Protein AF-A0A8X6VVM1-F1 (afdb_monomer_lite)

Secondary structure (DSSP, 8-state):
-PPPPPP--S-SS----TTTSEEEEEEEEEE-TTS-EEEEEEEEETTTTEEEEEEES--SHHHHHHTT-
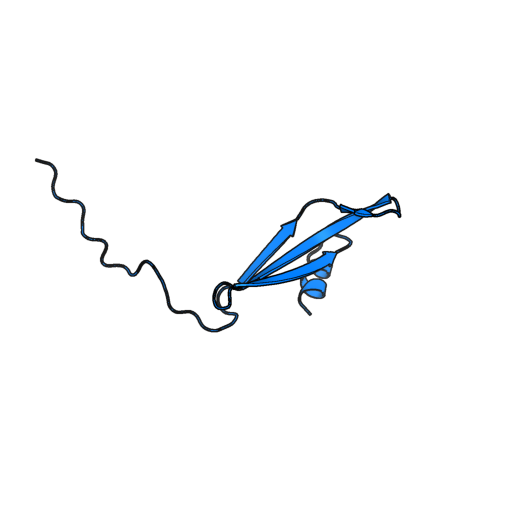
Organism: Trichonephila clavipes (NCBI:txid2585209)

Radius of gyration: 19.33 Å; chains: 1; bounding box: 43×51×36 Å

Structure (mmCIF, N/CA/C/O backbone):
data_AF-A0A8X6VVM1-F1
#
_entry.id   AF-A0A8X6VVM1-F1
#
loop_
_atom_site.group_PDB
_atom_site.id
_atom_site.type_symbol
_atom_site.label_atom_id
_atom_site.label_alt_id
_atom_site.label_comp_id
_atom_site.label_asym_id
_atom_site.label_entity_id
_atom_site.label_seq_id
_atom_site.pdbx_PDB_ins_code
_atom_site.Cartn_x
_atom_site.Cartn_y
_atom_site.Cartn_z
_atom_site.occupancy
_atom_site.B_iso_or_equiv
_atom_site.auth_seq_id
_atom_site.auth_comp_id
_atom_site.auth_asym_id
_atom_site.auth_atom_id
_atom_site.pdbx_PDB_model_num
ATOM 1 N N . MET A 1 1 ? 20.616 42.244 -19.271 1.00 64.81 1 MET A N 1
ATOM 2 C CA . MET A 1 1 ? 19.945 41.126 -19.962 1.00 64.81 1 MET A CA 1
ATOM 3 C C . MET A 1 1 ? 20.311 39.887 -19.171 1.00 64.81 1 MET A C 1
ATOM 5 O O . MET A 1 1 ? 21.496 39.597 -19.075 1.00 64.81 1 MET A O 1
ATOM 9 N N . GLU A 1 2 ? 19.354 39.293 -18.463 1.00 65.50 2 GLU A N 1
ATOM 10 C CA . GLU A 1 2 ? 19.612 38.097 -17.652 1.00 65.50 2 GLU A CA 1
ATOM 11 C C . GLU A 1 2 ? 19.968 36.927 -18.586 1.00 65.50 2 GLU A C 1
ATOM 13 O O . GLU A 1 2 ? 19.363 36.831 -19.661 1.00 65.50 2 GLU A O 1
ATOM 18 N N . PRO A 1 3 ? 20.981 36.097 -18.269 1.00 76.06 3 PRO A N 1
ATOM 19 C CA . PRO A 1 3 ? 21.321 34.958 -19.111 1.00 76.06 3 PRO A CA 1
ATOM 20 C C . PRO A 1 3 ? 20.124 33.999 -19.221 1.00 76.06 3 PRO A C 1
ATOM 22 O O . PRO A 1 3 ? 19.386 33.838 -18.247 1.00 76.06 3 PRO A O 1
ATOM 25 N N . PRO A 1 4 ? 19.910 33.362 -20.388 1.00 73.44 4 PRO A N 1
ATOM 26 C CA . PRO A 1 4 ? 18.840 32.387 -20.542 1.00 73.44 4 PRO A CA 1
ATOM 27 C C . PRO A 1 4 ? 19.038 31.270 -19.516 1.00 73.44 4 PRO A C 1
ATOM 29 O O . PRO A 1 4 ? 20.151 30.763 -19.354 1.00 73.44 4 PRO A O 1
ATOM 32 N N . SER A 1 5 ? 17.971 30.914 -18.799 1.00 74.31 5 SER A N 1
ATOM 33 C CA . SER A 1 5 ? 18.007 29.815 -17.837 1.00 74.31 5 SER A CA 1
ATOM 34 C C . SER A 1 5 ? 18.560 28.553 -18.516 1.00 74.31 5 SER A C 1
ATOM 36 O O . SER A 1 5 ? 18.205 28.289 -19.670 1.00 74.31 5 SER A O 1
ATOM 38 N N . PRO A 1 6 ? 19.442 27.785 -17.850 1.00 76.25 6 PRO A N 1
ATOM 39 C CA . PRO A 1 6 ? 20.036 26.600 -18.453 1.00 76.25 6 PRO A CA 1
ATOM 40 C C . PRO A 1 6 ? 18.935 25.638 -18.912 1.00 76.25 6 PRO A C 1
ATOM 42 O O . PRO A 1 6 ? 18.000 25.349 -18.165 1.00 76.25 6 PRO A O 1
ATOM 45 N N . LEU A 1 7 ? 19.046 25.166 -20.157 1.00 72.19 7 LEU A N 1
ATOM 46 C CA . LEU A 1 7 ? 18.175 24.129 -20.707 1.00 72.19 7 LEU A CA 1
ATOM 47 C C . LEU A 1 7 ? 18.232 22.916 -19.773 1.00 72.19 7 LEU A C 1
ATOM 49 O O . LEU A 1 7 ? 19.318 22.409 -19.492 1.00 72.19 7 LEU A O 1
ATOM 53 N N . VAL A 1 8 ? 17.079 22.466 -19.274 1.00 75.62 8 VAL A N 1
ATOM 54 C CA . VAL A 1 8 ? 16.989 21.246 -18.464 1.00 75.62 8 VAL A CA 1
ATOM 55 C C . VAL A 1 8 ? 17.420 20.076 -19.349 1.00 75.62 8 VAL A C 1
ATOM 57 O O . VAL A 1 8 ? 16.702 19.679 -20.260 1.00 75.62 8 VAL A O 1
ATOM 60 N N . THR A 1 9 ? 18.625 19.560 -19.115 1.00 77.62 9 THR A N 1
ATOM 61 C CA . THR A 1 9 ? 19.185 18.401 -19.829 1.00 77.62 9 THR A CA 1
ATOM 62 C C . THR A 1 9 ? 18.744 17.070 -19.220 1.00 77.62 9 THR A C 1
ATOM 64 O O . THR A 1 9 ? 18.983 16.018 -19.809 1.00 77.62 9 THR A O 1
ATOM 67 N N . THR A 1 10 ? 18.099 17.103 -18.053 1.00 81.94 10 THR A N 1
ATOM 68 C CA . THR A 1 10 ? 17.649 15.915 -17.324 1.00 81.94 10 THR A CA 1
ATOM 69 C C . THR A 1 10 ? 16.275 15.451 -17.820 1.00 81.94 10 THR A C 1
ATOM 71 O O . THR A 1 10 ? 15.364 16.278 -17.927 1.00 81.94 10 THR A O 1
ATOM 74 N N . PRO A 1 11 ? 16.077 14.148 -18.090 1.00 81.00 11 PRO A N 1
ATOM 75 C CA . PRO A 1 11 ? 14.763 13.622 -18.440 1.00 81.00 11 PRO A CA 1
ATOM 76 C C . PRO A 1 11 ? 13.768 13.806 -17.283 1.00 81.00 11 PRO A C 1
ATOM 78 O O . PRO A 1 11 ? 14.072 13.512 -16.130 1.00 81.00 11 PRO A O 1
ATOM 81 N N . LEU A 1 12 ? 12.567 14.301 -17.605 1.00 84.31 12 LEU A N 1
ATOM 82 C CA . LEU A 1 12 ? 11.476 14.530 -16.640 1.00 84.31 12 LEU A CA 1
ATOM 83 C C . LEU A 1 12 ? 10.702 13.250 -16.291 1.00 84.31 12 LEU A C 1
ATOM 85 O O . LEU A 1 12 ? 9.903 13.239 -15.359 1.00 84.31 12 LEU A O 1
ATOM 89 N N . VAL A 1 13 ? 10.925 12.189 -17.063 1.00 85.56 13 VAL A N 1
ATOM 90 C CA . VAL A 1 13 ? 10.318 10.869 -16.904 1.00 85.56 13 VAL A CA 1
ATOM 91 C C . VAL A 1 13 ? 11.453 9.856 -16.895 1.00 85.56 13 VAL A C 1
ATOM 93 O O . VAL A 1 13 ? 12.351 9.935 -17.732 1.00 85.56 13 VAL A O 1
ATOM 96 N N . MET A 1 14 ? 11.418 8.932 -15.940 1.00 88.50 14 MET A N 1
ATOM 97 C CA . MET A 1 14 ? 12.367 7.826 -15.853 1.00 88.50 14 MET A CA 1
ATOM 98 C C . MET A 1 14 ? 11.646 6.522 -16.171 1.00 88.50 14 MET A C 1
ATOM 100 O O . MET A 1 14 ? 10.510 6.323 -15.736 1.00 88.50 14 MET A O 1
ATOM 104 N N . ASP A 1 15 ? 12.314 5.648 -16.920 1.00 91.44 15 ASP A N 1
ATOM 105 C CA . ASP A 1 15 ? 11.859 4.274 -17.091 1.00 91.44 15 ASP A CA 1
ATOM 106 C C . ASP A 1 15 ? 11.933 3.551 -15.744 1.00 91.44 15 ASP A C 1
ATOM 108 O O . ASP A 1 15 ? 12.877 3.741 -14.976 1.00 91.44 15 ASP A O 1
ATOM 112 N N . ALA A 1 16 ? 10.931 2.724 -15.465 1.00 92.25 16 ALA A N 1
ATOM 113 C CA . ALA A 1 16 ? 10.851 1.928 -14.252 1.00 92.25 16 ALA A CA 1
ATOM 114 C C . ALA A 1 16 ? 10.298 0.541 -14.583 1.00 92.25 16 ALA A C 1
ATOM 116 O O . ALA A 1 16 ? 9.390 0.394 -15.408 1.00 92.25 16 ALA A O 1
ATOM 117 N N . ALA A 1 17 ? 10.824 -0.485 -13.925 1.00 93.69 17 ALA A N 1
ATOM 118 C CA . ALA A 1 17 ? 10.278 -1.825 -13.988 1.00 93.69 17 ALA A CA 1
ATOM 119 C C . ALA A 1 17 ? 8.893 -1.885 -13.325 1.00 93.69 17 ALA A C 1
ATOM 121 O O . ALA A 1 17 ? 8.514 -1.061 -12.484 1.00 93.69 17 ALA A O 1
ATOM 122 N N . VAL A 1 18 ? 8.116 -2.910 -13.681 1.00 89.81 18 VAL A N 1
ATOM 123 C CA . VAL A 1 18 ? 6.846 -3.184 -13.000 1.00 89.81 18 VAL A CA 1
ATOM 124 C C . VAL A 1 18 ? 7.129 -3.386 -11.508 1.00 89.81 18 VAL A C 1
ATOM 126 O O . VAL A 1 18 ? 8.063 -4.100 -11.151 1.00 89.81 18 VAL A O 1
ATOM 129 N N . PHE A 1 19 ? 6.324 -2.752 -10.651 1.00 87.69 19 PHE A N 1
ATOM 130 C CA . PHE A 1 19 ? 6.471 -2.758 -9.187 1.00 87.69 19 PHE A CA 1
ATOM 131 C C . PHE A 1 19 ? 7.685 -2.003 -8.622 1.00 87.69 19 PHE A C 1
ATOM 133 O O . PHE A 1 19 ? 7.853 -1.989 -7.408 1.00 87.69 19 PHE A O 1
ATOM 140 N N . GLU A 1 20 ? 8.499 -1.336 -9.443 1.00 93.62 20 GLU A N 1
ATOM 141 C CA . GLU A 1 20 ? 9.626 -0.540 -8.938 1.00 93.62 20 GLU A CA 1
ATOM 142 C C . GLU A 1 20 ? 9.147 0.735 -8.233 1.00 93.62 20 GLU A C 1
ATOM 144 O O . GLU A 1 20 ? 9.620 1.081 -7.152 1.00 93.62 20 GLU A O 1
ATOM 149 N N . VAL A 1 21 ? 8.154 1.408 -8.818 1.00 93.81 21 VAL A N 1
ATOM 150 C CA . VAL A 1 21 ? 7.577 2.638 -8.267 1.00 93.81 21 VAL A CA 1
ATOM 151 C C . VAL A 1 21 ? 6.195 2.333 -7.702 1.00 93.81 21 VAL A C 1
ATOM 153 O O . VAL A 1 21 ? 5.196 2.265 -8.429 1.00 93.81 21 VAL A O 1
ATOM 156 N N . THR A 1 22 ? 6.159 2.136 -6.386 1.00 93.50 22 THR A N 1
ATOM 157 C CA . THR A 1 22 ? 4.939 1.895 -5.610 1.00 93.50 22 THR A CA 1
ATOM 158 C C . THR A 1 22 ? 4.803 2.929 -4.511 1.00 93.50 22 THR A C 1
ATOM 160 O O . THR A 1 22 ? 5.793 3.434 -3.985 1.00 93.50 22 THR A O 1
ATOM 163 N N . SER A 1 23 ? 3.565 3.258 -4.175 1.00 93.38 23 SER A N 1
ATOM 164 C CA . SER A 1 23 ? 3.250 4.099 -3.028 1.00 93.38 23 SER A CA 1
ATOM 165 C C . SER A 1 23 ? 2.143 3.439 -2.230 1.00 93.38 23 SER A C 1
ATOM 167 O O . SER A 1 23 ? 1.239 2.839 -2.815 1.00 93.38 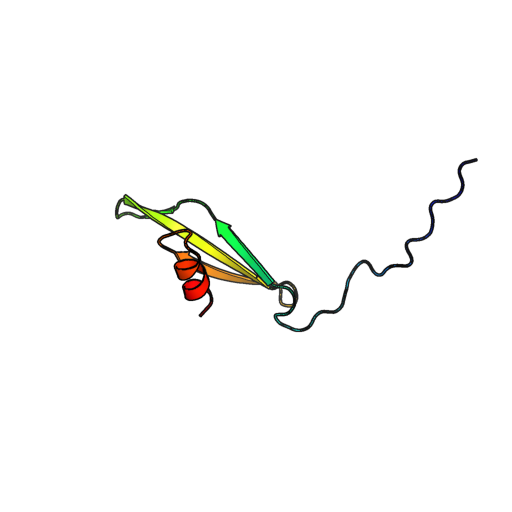23 SER A O 1
ATOM 169 N N . ILE A 1 24 ? 2.207 3.561 -0.908 1.00 93.88 24 ILE A N 1
ATOM 170 C CA . ILE A 1 24 ? 1.126 3.162 -0.020 1.00 93.88 24 ILE A CA 1
ATOM 171 C C . ILE A 1 24 ? 0.712 4.351 0.835 1.00 93.88 24 ILE A C 1
ATOM 173 O O . ILE A 1 24 ? 1.559 5.050 1.391 1.00 93.88 24 ILE A O 1
ATOM 177 N N . ASP A 1 25 ? -0.593 4.558 0.944 1.00 93.94 25 ASP A N 1
ATOM 178 C CA . ASP A 1 25 ? -1.188 5.551 1.826 1.00 93.94 25 ASP A CA 1
ATOM 179 C C . ASP A 1 25 ? -2.268 4.917 2.708 1.00 93.94 25 ASP A C 1
ATOM 181 O O . ASP A 1 25 ? -2.883 3.910 2.347 1.00 93.94 25 ASP A O 1
ATOM 185 N N . LEU A 1 26 ? -2.495 5.506 3.882 1.00 93.56 26 LEU A N 1
ATOM 186 C CA . LEU A 1 26 ? -3.547 5.096 4.807 1.00 93.56 26 LEU A CA 1
ATOM 187 C C . LEU A 1 26 ? -4.600 6.191 4.872 1.00 93.56 26 LEU A C 1
ATOM 189 O O . LEU A 1 26 ? -4.440 7.203 5.556 1.00 93.56 26 LEU A O 1
ATOM 193 N N . CYS A 1 27 ? -5.710 5.964 4.177 1.00 92.94 27 CYS A N 1
ATOM 194 C CA . CYS A 1 27 ? -6.801 6.919 4.153 1.00 92.94 27 CYS A CA 1
ATOM 195 C C . CYS A 1 27 ? -7.657 6.793 5.419 1.00 92.94 27 CYS A C 1
ATOM 197 O O . CYS A 1 27 ? -7.803 5.702 5.979 1.00 92.94 27 CYS A O 1
ATOM 199 N N . GLY A 1 28 ? -8.166 7.946 5.868 1.00 85.38 28 GLY A N 1
ATOM 200 C CA . GLY A 1 28 ? -8.686 8.217 7.208 1.00 85.38 28 GLY A CA 1
ATOM 201 C C . GLY A 1 28 ? -9.788 7.289 7.731 1.00 85.38 28 GLY A C 1
ATOM 202 O O . GLY A 1 28 ? -10.220 6.347 7.068 1.00 85.38 28 GLY A O 1
ATOM 203 N N . PRO A 1 29 ? -10.251 7.549 8.965 1.00 85.44 29 PRO A N 1
ATOM 204 C CA . PRO A 1 29 ? -11.051 6.570 9.662 1.00 85.44 29 PRO A CA 1
ATOM 205 C C . PRO A 1 29 ? -12.434 6.373 9.054 1.00 85.44 29 PRO A C 1
ATOM 207 O O . PRO A 1 29 ? -13.280 7.264 9.096 1.00 85.44 29 PRO A O 1
ATOM 210 N N . LEU A 1 30 ? -12.668 5.165 8.558 1.00 92.19 30 LEU A N 1
ATOM 211 C CA . LEU A 1 30 ? -13.980 4.656 8.216 1.00 92.19 30 LEU A CA 1
ATOM 212 C C . LEU A 1 30 ? -14.651 4.116 9.473 1.00 92.19 30 LEU A C 1
ATOM 214 O O . LEU A 1 30 ? -14.116 3.241 10.157 1.00 92.19 30 LEU A O 1
ATOM 218 N N . PHE A 1 31 ? -15.848 4.615 9.754 1.00 90.88 31 PHE A N 1
ATOM 219 C CA . PHE A 1 31 ? -16.720 4.047 10.771 1.00 90.88 31 PHE A CA 1
ATOM 220 C C . PHE A 1 31 ? -17.689 3.092 10.084 1.00 90.88 31 PHE A C 1
ATOM 222 O O . PHE A 1 31 ? -18.562 3.504 9.320 1.00 90.88 31 PHE A O 1
ATOM 229 N N . LEU A 1 32 ? -17.500 1.794 10.315 1.00 89.62 32 LEU A N 1
ATOM 230 C CA . LEU A 1 32 ? -18.442 0.777 9.853 1.00 89.62 32 LEU A CA 1
ATOM 231 C C . LEU A 1 32 ? -19.671 0.747 10.767 1.00 89.62 32 LEU A C 1
ATOM 2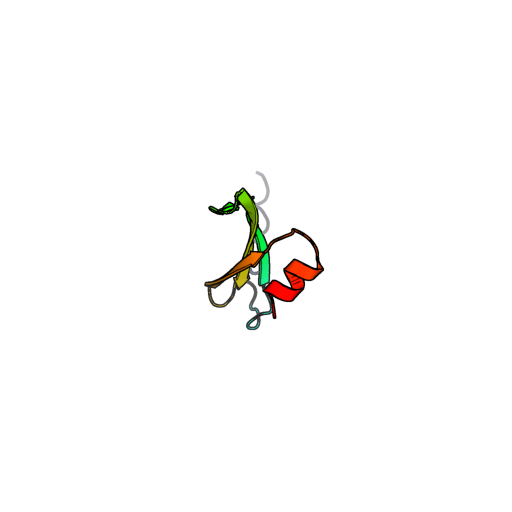33 O O . LEU A 1 32 ? -19.628 1.232 11.892 1.00 89.62 32 LEU A O 1
ATOM 237 N N . LYS A 1 33 ? -20.734 0.057 10.334 1.00 91.75 33 LYS A N 1
ATOM 238 C CA . LYS A 1 33 ? -21.961 -0.175 11.130 1.00 91.75 33 LYS A CA 1
ATOM 239 C C . LYS A 1 33 ? -21.720 -0.807 12.508 1.00 91.75 33 LYS A C 1
ATOM 241 O O . LYS A 1 33 ? -22.618 -0.833 13.334 1.00 91.75 33 LYS A O 1
ATOM 246 N N . THR A 1 34 ? -20.535 -1.366 12.732 1.00 88.31 34 THR A N 1
ATOM 247 C CA . THR A 1 34 ? -20.106 -1.924 14.017 1.00 88.31 34 THR A CA 1
ATOM 248 C C . THR A 1 34 ? -19.542 -0.868 14.977 1.00 88.31 34 THR A C 1
ATOM 250 O O . THR A 1 34 ? -18.933 -1.257 15.968 1.00 88.31 34 THR A O 1
ATOM 253 N N . ASP A 1 35 ? -19.626 0.427 14.645 1.00 89.12 35 ASP A N 1
ATOM 254 C CA . ASP A 1 35 ? -19.011 1.561 15.362 1.00 89.12 35 ASP A CA 1
ATOM 255 C C . ASP A 1 35 ? -17.503 1.398 15.612 1.00 89.12 35 ASP A C 1
ATOM 257 O O . ASP A 1 35 ? -16.902 2.002 16.500 1.00 89.12 35 ASP A O 1
ATOM 261 N N . LYS A 1 36 ? -16.861 0.56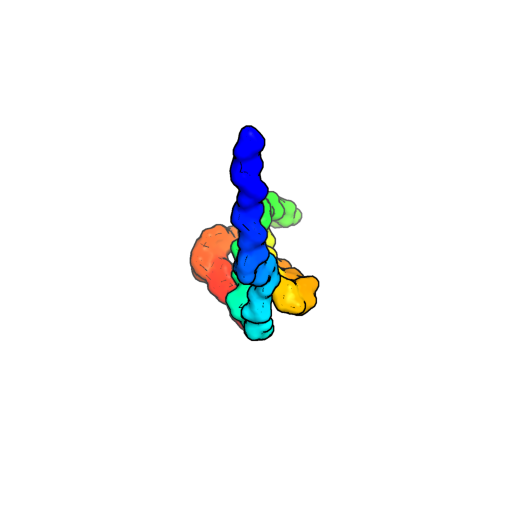5 14.789 1.00 91.50 36 LYS A N 1
ATOM 262 C CA . LYS A 1 36 ? -15.423 0.319 14.835 1.00 91.50 36 LYS A CA 1
ATOM 263 C C . LYS A 1 36 ? -14.734 1.187 13.799 1.00 91.50 36 LYS A C 1
ATOM 265 O O . LYS A 1 36 ? -15.212 1.321 12.672 1.00 91.50 36 LYS A O 1
ATOM 270 N N . LYS A 1 37 ? -13.594 1.734 14.211 1.00 93.12 37 LYS A N 1
ATOM 271 C CA . LYS A 1 37 ? -12.694 2.529 13.384 1.00 93.12 37 LYS A CA 1
ATOM 272 C C . LYS A 1 37 ? -11.846 1.603 12.516 1.00 93.12 37 LYS A C 1
ATOM 274 O O . LYS A 1 37 ? -11.177 0.716 13.039 1.00 93.12 37 LYS A O 1
ATOM 279 N N . PHE A 1 38 ? -11.872 1.840 11.217 1.00 95.19 38 PHE A N 1
ATOM 280 C CA . PHE A 1 38 ? -11.027 1.189 10.223 1.00 95.19 38 PHE A CA 1
ATOM 281 C C . PHE A 1 38 ? -10.347 2.241 9.359 1.00 95.19 38 PHE A C 1
ATOM 283 O O . PHE A 1 38 ? -10.712 3.408 9.401 1.00 95.19 38 PHE A O 1
ATOM 290 N N . TRP A 1 39 ? -9.375 1.828 8.566 1.00 95.81 39 TRP A N 1
ATOM 291 C CA . TRP A 1 39 ? -8.688 2.648 7.579 1.00 95.81 39 TRP A CA 1
ATOM 292 C C . TRP A 1 39 ? -8.634 1.885 6.264 1.00 95.81 39 TRP A C 1
ATOM 294 O O . TRP A 1 39 ? -8.794 0.665 6.245 1.00 95.81 39 TRP A O 1
ATOM 304 N N . ILE A 1 40 ? -8.389 2.595 5.172 1.00 96.12 40 ILE A N 1
ATOM 305 C CA . ILE A 1 40 ? -8.085 1.970 3.885 1.00 96.12 40 ILE A CA 1
ATOM 306 C C . ILE A 1 40 ? -6.580 2.054 3.669 1.00 96.12 40 ILE A C 1
ATOM 308 O O . ILE A 1 40 ? -6.041 3.157 3.622 1.00 96.12 40 ILE A O 1
ATOM 312 N N . ALA A 1 41 ? -5.924 0.910 3.492 1.00 96.12 41 ALA A N 1
ATOM 313 C CA . ALA A 1 41 ? -4.608 0.841 2.878 1.00 96.12 41 ALA A CA 1
ATOM 314 C C . ALA A 1 41 ? -4.781 0.932 1.357 1.00 96.12 41 ALA A C 1
ATOM 316 O O . ALA A 1 41 ? -5.350 0.038 0.731 1.00 96.12 41 ALA A O 1
ATOM 317 N N . LEU A 1 42 ? -4.334 2.044 0.781 1.00 95.81 42 LEU A N 1
ATOM 318 C CA . LEU A 1 42 ? -4.349 2.320 -0.649 1.00 95.81 42 LEU A CA 1
ATOM 319 C C . LEU A 1 42 ? -2.935 2.112 -1.185 1.00 95.81 42 LEU A C 1
ATOM 321 O O . LEU A 1 42 ? -2.064 2.949 -0.962 1.00 95.81 42 LEU A O 1
ATOM 325 N N . ALA A 1 43 ? -2.706 1.017 -1.903 1.00 94.00 43 ALA A N 1
ATOM 326 C CA . ALA A 1 43 ? -1.468 0.812 -2.644 1.00 94.00 43 ALA A CA 1
ATOM 327 C C . ALA A 1 43 ? -1.668 1.241 -4.099 1.00 94.00 43 ALA A C 1
ATOM 329 O O . ALA A 1 43 ? -2.659 0.876 -4.727 1.00 94.00 43 ALA A O 1
ATOM 330 N N . THR A 1 44 ? -0.735 2.023 -4.633 1.00 95.12 44 THR A N 1
ATOM 331 C CA . THR A 1 44 ? -0.757 2.509 -6.016 1.00 95.12 44 THR A CA 1
ATOM 332 C C . THR A 1 44 ? 0.517 2.110 -6.742 1.00 95.12 44 THR A C 1
ATOM 334 O O . THR A 1 44 ? 1.610 2.126 -6.168 1.00 95.12 44 THR A O 1
ATOM 337 N N . TRP A 1 45 ? 0.376 1.779 -8.024 1.00 94.62 45 TRP A N 1
ATOM 338 C CA . TRP A 1 45 ? 1.500 1.427 -8.883 1.00 94.62 45 TRP A CA 1
ATOM 339 C C . TRP A 1 45 ? 1.595 2.357 -10.079 1.00 94.62 45 TRP A C 1
ATOM 341 O O . TRP A 1 45 ? 0.671 2.437 -10.891 1.00 94.62 45 TRP A O 1
ATOM 351 N N . ALA A 1 46 ? 2.736 3.034 -10.210 1.00 91.50 46 ALA A N 1
ATOM 352 C CA . ALA A 1 46 ? 2.894 4.108 -11.185 1.00 91.50 46 ALA A CA 1
ATOM 353 C C . ALA A 1 46 ? 2.905 3.606 -12.638 1.00 91.50 46 ALA A C 1
ATOM 355 O O . ALA A 1 46 ? 2.319 4.240 -13.510 1.00 91.50 46 ALA A O 1
ATOM 356 N N . VAL A 1 47 ? 3.533 2.452 -12.895 1.00 91.00 47 VAL A N 1
ATOM 357 C CA . VAL A 1 47 ? 3.775 1.957 -14.264 1.00 91.00 47 VAL A CA 1
ATOM 358 C C . VAL A 1 47 ? 2.491 1.492 -14.955 1.00 91.00 47 VAL A C 1
ATOM 360 O O . VAL A 1 47 ? 2.296 1.759 -16.134 1.00 91.00 47 VAL A O 1
ATOM 363 N N . TYR A 1 48 ? 1.599 0.813 -14.231 1.00 88.38 48 TYR A N 1
ATOM 364 C CA . TYR A 1 48 ? 0.364 0.257 -14.795 1.00 88.38 48 TYR A CA 1
ATOM 365 C C . TYR A 1 48 ? -0.907 0.957 -14.300 1.00 88.38 48 TYR A C 1
ATOM 367 O O . TYR A 1 48 ? -2.006 0.536 -14.646 1.00 88.38 48 TYR A O 1
ATOM 375 N N . GLN A 1 49 ? -0.755 2.042 -13.530 1.00 87.75 49 GLN A N 1
ATOM 376 C CA . GLN A 1 49 ? -1.837 2.917 -13.069 1.00 87.75 49 GLN A CA 1
ATOM 377 C C . GLN A 1 49 ? -2.992 2.163 -12.396 1.00 87.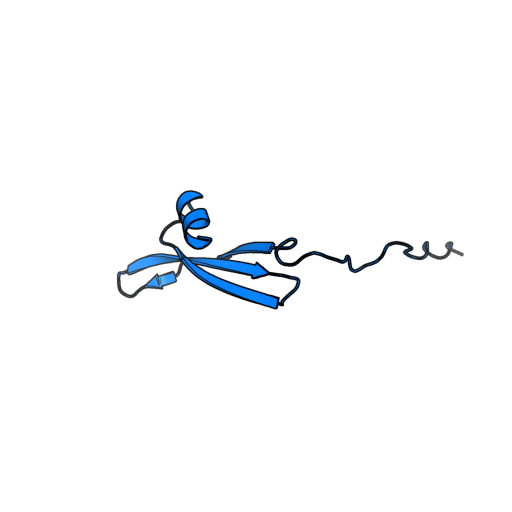75 49 GLN A C 1
ATOM 379 O O . GLN A 1 49 ? -4.160 2.355 -12.733 1.00 87.75 49 GLN A O 1
ATOM 384 N N . THR A 1 50 ? -2.682 1.300 -11.427 1.00 93.06 50 THR A N 1
ATOM 385 C CA . THR A 1 50 ? -3.723 0.615 -10.643 1.00 93.06 50 THR A CA 1
ATOM 386 C C . THR A 1 50 ? -3.639 0.940 -9.168 1.00 93.06 50 THR A C 1
ATOM 388 O O . THR A 1 50 ? -2.633 1.457 -8.668 1.00 93.06 50 THR A O 1
ATOM 391 N N . VAL A 1 51 ? -4.733 0.601 -8.491 1.00 93.88 51 VAL A N 1
ATOM 392 C CA . VAL A 1 51 ? -4.913 0.768 -7.061 1.00 93.88 51 VAL A CA 1
ATOM 393 C C . VAL A 1 51 ? -5.358 -0.555 -6.436 1.00 93.88 51 VAL A C 1
ATOM 395 O O . VAL A 1 51 ? -6.244 -1.225 -6.968 1.00 93.88 51 VAL A O 1
ATOM 398 N N . HIS A 1 52 ? -4.753 -0.928 -5.310 1.00 93.44 52 HIS A N 1
ATOM 399 C CA . HIS A 1 52 ? -5.228 -1.982 -4.417 1.00 93.44 52 HIS A CA 1
ATOM 400 C C . HIS A 1 52 ? -5.734 -1.331 -3.132 1.00 93.44 52 HIS A C 1
ATOM 402 O O . HIS A 1 52 ? -5.057 -0.481 -2.554 1.00 93.44 52 HIS A O 1
ATOM 408 N N . LEU A 1 53 ? -6.948 -1.695 -2.728 1.00 95.12 53 LEU A N 1
ATOM 409 C CA . LEU A 1 53 ? -7.640 -1.128 -1.578 1.00 95.12 53 LEU A CA 1
ATOM 410 C C . LEU A 1 53 ? -7.922 -2.249 -0.590 1.00 95.12 53 LEU A C 1
ATOM 412 O O . LEU A 1 53 ? -8.701 -3.143 -0.906 1.00 95.12 53 LEU A O 1
ATOM 416 N N . GLU A 1 54 ? -7.351 -2.154 0.604 1.00 95.94 54 GLU A N 1
ATOM 417 C CA . GLU A 1 54 ? -7.574 -3.127 1.670 1.00 95.94 54 GLU A CA 1
ATOM 418 C C . GLU A 1 54 ? -8.049 -2.428 2.943 1.00 95.94 54 GLU A C 1
ATOM 420 O O . GLU A 1 54 ? -7.567 -1.354 3.310 1.00 95.94 54 GLU A O 1
ATOM 425 N N . LEU A 1 55 ? -9.015 -3.032 3.634 1.00 94.81 55 LEU A N 1
ATOM 426 C CA . LEU A 1 55 ? -9.557 -2.487 4.872 1.00 94.81 55 LEU A CA 1
ATOM 427 C C . LEU A 1 55 ? -8.723 -2.959 6.068 1.00 94.81 55 LEU A C 1
ATOM 429 O O . LEU A 1 55 ? -8.700 -4.144 6.389 1.00 94.81 55 LEU A O 1
ATOM 433 N N . VAL A 1 56 ? -8.097 -2.029 6.787 1.00 95.25 56 VAL A N 1
ATOM 434 C CA . VAL A 1 56 ? -7.247 -2.337 7.946 1.00 95.25 56 VAL A CA 1
ATOM 435 C C . VAL A 1 56 ? -7.850 -1.814 9.245 1.00 95.25 56 VAL A C 1
ATOM 437 O O . VAL A 1 56 ? -8.453 -0.744 9.301 1.00 95.25 56 VAL A O 1
ATOM 440 N N . SER A 1 57 ? -7.697 -2.579 10.324 1.00 93.50 57 SER A N 1
ATOM 441 C CA . SER A 1 57 ? -8.241 -2.254 11.651 1.00 93.50 57 SER A CA 1
ATOM 442 C C . SER A 1 57 ? -7.307 -1.400 12.514 1.00 93.50 57 SER A C 1
ATOM 444 O O . SER A 1 57 ? -7.670 -1.044 13.633 1.00 93.50 57 SER A O 1
ATOM 446 N N . SER A 1 58 ? -6.100 -1.095 12.030 1.00 93.12 58 SER A N 1
ATOM 447 C CA . SER A 1 58 ? -5.086 -0.304 12.728 1.00 93.12 58 SER A CA 1
ATOM 448 C C . SER A 1 58 ? -4.072 0.275 11.737 1.00 93.12 58 SER A C 1
ATOM 450 O O . SER A 1 58 ? -3.872 -0.272 10.656 1.00 93.12 58 SER A O 1
ATOM 452 N N . LEU A 1 59 ? -3.390 1.349 12.142 1.00 93.19 59 LEU A N 1
ATOM 453 C CA . LEU A 1 59 ? -2.265 1.970 11.427 1.00 93.19 59 LEU A CA 1
ATOM 454 C C . LEU A 1 59 ? -0.913 1.312 11.780 1.00 93.19 59 LEU A C 1
ATOM 456 O O . LEU A 1 59 ? 0.141 1.922 11.607 1.00 93.19 59 LEU A O 1
ATOM 460 N N . SER A 1 60 ? -0.921 0.106 12.355 1.00 93.81 60 SER A N 1
ATOM 461 C CA . SER A 1 60 ? 0.313 -0.594 12.711 1.00 93.81 60 SER A CA 1
ATOM 462 C C . SER A 1 60 ? 1.034 -1.112 11.468 1.00 93.81 60 SER A C 1
ATOM 464 O O . SER A 1 60 ? 0.411 -1.498 10.477 1.00 93.81 60 SER A O 1
ATOM 466 N N . THR A 1 61 ? 2.361 -1.201 11.552 1.00 94.88 61 THR A N 1
ATOM 467 C CA . THR A 1 61 ? 3.193 -1.788 10.494 1.00 94.88 61 THR A CA 1
ATOM 468 C C . THR A 1 61 ? 2.757 -3.213 10.151 1.00 94.88 61 THR A C 1
ATOM 470 O O . THR A 1 61 ? 2.758 -3.590 8.986 1.00 94.88 61 THR A O 1
ATOM 473 N N . GLU A 1 62 ? 2.332 -3.997 11.145 1.00 95.62 62 GLU A N 1
ATOM 474 C CA . GLU A 1 62 ? 1.827 -5.356 10.928 1.00 95.62 62 GLU A CA 1
ATOM 475 C C . GLU A 1 62 ? 0.573 -5.371 10.050 1.00 95.62 62 GLU A C 1
ATOM 477 O O .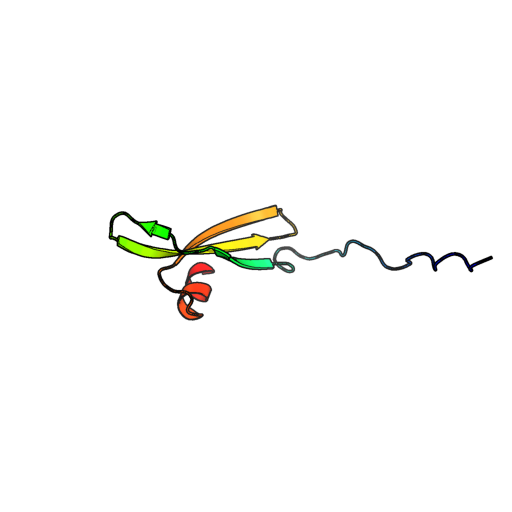 GLU A 1 62 ? 0.521 -6.127 9.084 1.00 95.62 62 GLU A O 1
ATOM 482 N N . CYS A 1 63 ? -0.413 -4.511 10.336 1.00 94.06 63 CYS A N 1
ATOM 483 C CA . CYS A 1 63 ? -1.620 -4.402 9.517 1.00 94.06 63 CYS A CA 1
ATOM 484 C C . CYS A 1 63 ? -1.298 -3.947 8.089 1.00 94.06 63 CYS A C 1
ATOM 486 O O . CYS A 1 63 ? -1.881 -4.468 7.144 1.00 94.06 63 CYS A O 1
ATOM 488 N N . VAL A 1 64 ? -0.343 -3.028 7.927 1.00 91.81 64 VAL A N 1
ATOM 489 C CA . VAL A 1 64 ? 0.116 -2.562 6.611 1.00 91.81 64 VAL A CA 1
ATOM 490 C C . VAL A 1 64 ? 0.796 -3.679 5.819 1.00 91.81 64 VAL A C 1
ATOM 492 O O . VAL A 1 64 ? 0.476 -3.878 4.654 1.00 91.81 64 VAL A O 1
ATOM 495 N N . ILE A 1 65 ? 1.700 -4.443 6.438 1.00 94.19 65 ILE A N 1
ATOM 496 C CA . ILE A 1 65 ? 2.362 -5.577 5.776 1.00 94.19 65 ILE A CA 1
ATOM 497 C C . ILE A 1 65 ? 1.337 -6.647 5.395 1.00 94.19 65 ILE A C 1
ATOM 499 O O . ILE A 1 65 ? 1.418 -7.205 4.305 1.00 94.19 65 ILE A O 1
ATOM 503 N N . LEU A 1 66 ? 0.375 -6.937 6.276 1.00 94.69 66 LEU A N 1
ATOM 504 C CA . LEU A 1 66 ? -0.695 -7.894 5.992 1.00 94.69 66 LEU A CA 1
ATOM 505 C C . LEU A 1 66 ? -1.579 -7.448 4.824 1.00 94.69 66 LEU A C 1
ATOM 507 O O . LEU A 1 66 ? -1.987 -8.298 4.046 1.00 94.69 66 LEU A O 1
ATOM 511 N N . ALA A 1 67 ? -1.816 -6.145 4.666 1.00 92.94 67 ALA A N 1
ATOM 512 C CA . ALA A 1 67 ? -2.596 -5.590 3.561 1.00 92.94 67 ALA A CA 1
ATOM 513 C C . ALA A 1 67 ? -1.898 -5.653 2.188 1.00 92.94 67 ALA A C 1
ATOM 515 O O . ALA A 1 67 ? -2.524 -5.370 1.168 1.00 92.94 67 ALA A O 1
ATOM 516 N N . LEU A 1 68 ? -0.604 -5.987 2.163 1.00 89.31 68 LEU A N 1
ATOM 517 C CA . LEU A 1 68 ? 0.213 -6.120 0.953 1.00 89.31 68 LEU A CA 1
ATOM 518 C C . LEU A 1 68 ? 0.567 -7.580 0.614 1.00 89.31 68 LEU A C 1
ATOM 520 O O . LEU A 1 68 ? 1.332 -7.805 -0.325 1.00 89.31 68 LEU A O 1
ATOM 524 N N . ARG A 1 69 ? 0.090 -8.551 1.402 1.00 83.81 69 ARG A N 1
ATOM 525 C CA . ARG A 1 69 ? 0.290 -9.986 1.146 1.00 83.81 69 ARG A CA 1
ATOM 526 C C . ARG A 1 69 ? -0.690 -10.511 0.111 1.00 83.81 69 ARG A C 1
ATOM 528 O O . ARG A 1 69 ? -0.251 -11.385 -0.666 1.00 83.81 69 ARG A O 1
#

InterPro domains:
  IPR036397 Ribonuclease H superfamily [G3DSA:3.30.420.10] (13-69)

Sequence (69 aa):
MEPPSPLVTTPLVMDAAVFEVTSIDLCGPLFLKTDKKFWIALATWAVYQTVHLELVSSLSTECVILALR

pLDDT: mean 89.36, std 7.41, range [64.81, 96.12]

Foldseek 3Di:
DDPPDDDPPDDPDDDDDWPRDKDWDWAAWDQDPVSATWIWTWMATDPVGDIDTDIFRDPDPVSNVVSVD